Protein AF-A0A7S3RPQ3-F1 (afdb_monomer)

Sequence (159 aa):
ILGHELERVSKFADIEATAIRTQLDKLEADATRGQGGDQEALLKSLDMIGDQIVDLKGFALLNFTGFRKILKKYDKWSKSSVLPWFMAMVVKAPLMSIDFDAFIQSLNRCAMAIGIRKSSGPSTATTMNGNLTFLVDPQDAMRARIALAKNLIIAPGSQ

Organism: NCBI:txid141414

Foldseek 3Di:
DVVVVLVVLLVVLVVLLVVLVVLLVVLLVVLQVDDDDCLVVSVVSLVVSLVSLLVLVVSLVVVLVVLLVVQVVVCVVVVDDCNVVVNVVSCVGNSNVRDSVVSLQSSLSSLVSSPPPPPPDPPPDDDDDDDDDDDDDPSCVSVVSSVCSNNDNPPPDDD

pLDDT: mean 85.76, std 14.98, range [32.62, 97.56]

Solvent-accessible surface area (backbone atoms only — not comparable to full-atom values): 9389 Å² total; per-residue (Å²): 106,72,68,57,51,54,50,52,54,22,54,52,44,53,51,52,54,50,50,52,50,55,52,49,56,49,49,39,52,55,35,69,65,62,76,96,77,51,66,69,59,54,50,53,49,53,49,53,53,48,51,51,54,42,50,53,51,50,50,41,53,52,50,55,52,46,53,53,52,53,34,52,53,46,24,70,73,72,72,51,82,54,45,71,64,52,50,57,50,54,65,71,30,66,48,62,67,64,66,61,65,62,51,46,52,54,48,25,52,33,29,58,54,65,53,65,64,77,74,81,63,85,86,79,68,80,86,74,90,76,91,82,88,80,91,71,55,83,84,47,44,56,54,51,52,47,55,45,30,50,68,41,88,75,69,84,74,84,126

InterPro domains:
  IPR004331 SPX domain [PF03105] (55-90)
  IPR004331 SPX domain [PS51382] (1-88)
  IPR051572 Vacuolar Transporter Chaperone Complex Subunit [PTHR46140] (3-152)

Nearest PDB structures (foldseek):
  7e40-assembly1_B  TM=7.506E-01  e=1.606E-02  Oryza sativa Japonica Group
  4r61-assembly1_A  TM=5.376E-01  e=1.145E+00  Human immunodeficiency virus 1
  6cnn-assembly1_A  TM=5.637E-01  e=9.431E+00  Homo sapiens

Secondary structure (DSSP, 8-state):
-HHHHHHHHHHHHHHHHHHHHHHHHHHHHHHHH--SS-HHHHHHHHHHHHHHHHHHHHHHHHHHHHHHHHHHHHHHHH----HHHHHHHHHTSGGG---HHHHHHHHHHHHHHHT---------S------------TTTHHHHHHHHHHHS-------

Structure (mmCIF, N/CA/C/O backbone):
data_AF-A0A7S3RPQ3-F1
#
_entry.id   AF-A0A7S3RPQ3-F1
#
loop_
_atom_site.group_PDB
_atom_site.id
_atom_site.type_symbol
_atom_site.label_atom_id
_atom_site.label_alt_id
_atom_site.label_comp_id
_atom_site.label_asym_id
_atom_site.label_entity_id
_atom_site.label_seq_id
_atom_site.pdbx_PDB_ins_code
_atom_site.Cartn_x
_atom_site.Cartn_y
_atom_site.Cartn_z
_atom_site.occupancy
_atom_site.B_iso_or_equiv
_atom_site.auth_seq_id
_atom_site.auth_comp_id
_atom_site.auth_asym_id
_atom_site.auth_atom_id
_atom_site.pdbx_PDB_model_num
ATOM 1 N N . ILE A 1 1 ? -21.142 9.585 9.511 1.00 88.69 1 ILE A N 1
ATOM 2 C CA . ILE A 1 1 ? -19.764 10.133 9.621 1.00 88.69 1 ILE A CA 1
ATOM 3 C C . ILE A 1 1 ? -18.716 9.034 9.437 1.00 88.69 1 ILE A C 1
ATOM 5 O O . ILE A 1 1 ? -18.127 9.004 8.372 1.00 88.69 1 ILE A O 1
ATOM 9 N N . LEU A 1 2 ? -18.528 8.086 10.371 1.00 91.25 2 LEU A N 1
ATOM 10 C CA . LEU A 1 2 ? -17.465 7.064 10.239 1.00 91.25 2 LEU A CA 1
ATOM 11 C C . LEU A 1 2 ? -17.556 6.209 8.962 1.00 91.25 2 LEU A C 1
ATOM 13 O O . LEU A 1 2 ? -16.528 5.921 8.363 1.00 91.25 2 LEU A O 1
ATOM 17 N N . GLY A 1 3 ? -18.765 5.847 8.518 1.00 92.75 3 GLY A N 1
ATOM 18 C CA . GLY A 1 3 ? -18.945 5.130 7.246 1.00 92.75 3 GLY A CA 1
ATOM 19 C C . GLY A 1 3 ? -18.478 5.933 6.025 1.00 92.75 3 GLY A C 1
ATOM 20 O O . GLY A 1 3 ? -17.802 5.388 5.164 1.00 92.75 3 GLY A O 1
ATOM 21 N N . HIS A 1 4 ? -18.755 7.240 5.997 1.00 95.88 4 HIS A N 1
ATOM 22 C CA . HIS A 1 4 ? -18.309 8.132 4.924 1.00 95.88 4 HIS A CA 1
ATOM 23 C C . HIS A 1 4 ? -16.783 8.306 4.930 1.00 95.88 4 HIS A C 1
ATOM 25 O O . HIS A 1 4 ? -16.154 8.325 3.878 1.00 95.88 4 HIS A O 1
ATOM 31 N N . GLU A 1 5 ? -16.165 8.374 6.114 1.00 95.88 5 GLU A N 1
ATOM 32 C CA . GLU A 1 5 ? -14.703 8.402 6.226 1.00 95.88 5 GLU A CA 1
ATOM 33 C C . GLU A 1 5 ? -14.062 7.097 5.751 1.00 95.88 5 GLU A C 1
ATOM 35 O O . GLU A 1 5 ? -13.061 7.134 5.041 1.00 95.88 5 GLU A O 1
ATOM 40 N N . LEU A 1 6 ? -14.653 5.946 6.085 1.00 95.75 6 LEU A N 1
ATOM 41 C CA . LEU A 1 6 ? -14.185 4.653 5.587 1.00 95.75 6 LEU A CA 1
ATOM 42 C C . LEU A 1 6 ? -14.268 4.580 4.058 1.00 95.75 6 LEU A C 1
ATOM 44 O O . LEU A 1 6 ? -13.321 4.128 3.416 1.00 95.75 6 LEU A O 1
ATOM 48 N N . GLU A 1 7 ? -15.366 5.059 3.475 1.00 96.25 7 GLU A N 1
ATOM 49 C CA . GLU A 1 7 ? -15.532 5.135 2.024 1.00 96.25 7 GLU A CA 1
ATOM 50 C C . GLU A 1 7 ? -14.494 6.067 1.384 1.00 96.25 7 GLU A C 1
ATOM 52 O O . GLU A 1 7 ? -13.842 5.690 0.414 1.00 96.25 7 GLU A O 1
ATOM 57 N N . ARG A 1 8 ? -14.281 7.258 1.955 1.00 96.50 8 ARG A N 1
ATOM 58 C CA . ARG A 1 8 ? -13.294 8.234 1.474 1.00 96.50 8 ARG A CA 1
ATOM 59 C C . ARG A 1 8 ? -11.874 7.668 1.485 1.00 96.50 8 ARG A C 1
ATOM 61 O O . ARG A 1 8 ? -11.166 7.775 0.488 1.00 96.50 8 ARG A O 1
ATOM 68 N N . VAL A 1 9 ? -11.471 7.053 2.598 1.00 96.31 9 VAL A N 1
ATOM 69 C CA . VAL A 1 9 ? -10.146 6.432 2.756 1.00 96.31 9 VAL A CA 1
ATOM 70 C C . VAL A 1 9 ? -9.978 5.252 1.796 1.00 96.31 9 VAL A C 1
ATOM 72 O O . VAL A 1 9 ? -8.910 5.099 1.210 1.00 96.31 9 VAL A O 1
ATOM 75 N N . SER A 1 10 ? -11.028 4.451 1.598 1.00 95.31 10 SER A N 1
ATOM 76 C CA . SER A 1 10 ? -10.993 3.321 0.661 1.00 95.31 10 SER A CA 1
ATOM 77 C C . SER A 1 10 ? -10.832 3.797 -0.783 1.00 95.31 10 SER A C 1
ATOM 79 O O . SER A 1 10 ? -9.924 3.341 -1.463 1.00 95.31 10 SER A O 1
ATOM 81 N N . LYS A 1 11 ? -11.620 4.793 -1.217 1.00 96.25 11 LYS A N 1
ATOM 82 C CA . LYS A 1 11 ? -11.503 5.387 -2.560 1.00 96.25 11 LYS A CA 1
ATOM 83 C C . LYS A 1 11 ? -10.108 5.941 -2.827 1.00 96.25 11 LYS A C 1
ATOM 85 O O . LYS A 1 11 ? -9.566 5.728 -3.903 1.00 96.25 11 LYS A O 1
ATOM 90 N N . PHE A 1 12 ? -9.529 6.647 -1.855 1.00 96.44 12 PHE A N 1
ATOM 91 C CA . PHE A 1 12 ? -8.164 7.154 -1.980 1.00 96.44 12 PHE A CA 1
ATOM 92 C C . PHE A 1 12 ? -7.161 6.014 -2.192 1.00 96.44 12 PHE A C 1
ATOM 94 O O . PHE A 1 12 ? -6.349 6.072 -3.110 1.00 96.44 12 PHE A O 1
ATOM 101 N N . ALA A 1 13 ? -7.253 4.957 -1.385 1.00 95.62 13 ALA A N 1
ATOM 102 C CA . ALA A 1 13 ? -6.343 3.825 -1.487 1.00 95.62 13 ALA A CA 1
ATOM 103 C C . ALA A 1 13 ? -6.510 3.043 -2.800 1.00 95.62 13 ALA A C 1
ATOM 105 O O . ALA A 1 13 ? -5.514 2.604 -3.368 1.00 95.62 13 ALA A O 1
ATOM 106 N N . ASP A 1 14 ? -7.735 2.921 -3.317 1.00 95.44 14 ASP A N 1
ATOM 107 C CA . ASP A 1 14 ? -8.009 2.296 -4.615 1.00 95.44 14 ASP A CA 1
ATOM 108 C C . ASP A 1 14 ? -7.426 3.108 -5.782 1.00 95.44 14 ASP A C 1
ATOM 110 O O . ASP A 1 14 ? -6.860 2.536 -6.720 1.00 95.44 14 ASP A O 1
ATOM 114 N N . ILE A 1 15 ? -7.531 4.442 -5.723 1.00 96.19 15 ILE A N 1
ATOM 115 C CA . ILE A 1 15 ? -6.931 5.346 -6.715 1.00 96.19 15 ILE A CA 1
ATOM 116 C C . ILE A 1 15 ? -5.408 5.205 -6.696 1.00 96.19 15 ILE A C 1
ATOM 118 O O . ILE A 1 15 ? -4.811 4.992 -7.750 1.00 96.19 15 ILE A O 1
ATOM 122 N N . GLU A 1 16 ? -4.793 5.251 -5.514 1.00 95.94 16 GLU A N 1
ATOM 123 C CA . GLU A 1 16 ? -3.339 5.127 -5.371 1.00 95.94 16 GLU A CA 1
ATOM 124 C C . GLU A 1 16 ? -2.848 3.746 -5.830 1.00 95.94 16 GLU A C 1
ATOM 126 O O . GLU A 1 16 ? -1.899 3.636 -6.604 1.00 95.94 16 GLU A O 1
ATOM 131 N N . ALA A 1 17 ? -3.553 2.677 -5.451 1.00 95.50 17 ALA A N 1
ATOM 132 C CA . ALA A 1 17 ? -3.260 1.324 -5.915 1.00 95.50 17 ALA A CA 1
ATOM 133 C C . ALA A 1 17 ? -3.341 1.213 -7.447 1.00 95.50 17 ALA A C 1
ATOM 135 O O . ALA A 1 17 ? -2.504 0.563 -8.069 1.00 95.50 17 ALA A O 1
ATOM 136 N N . THR A 1 18 ? -4.333 1.848 -8.073 1.00 96.12 18 THR A N 1
ATOM 137 C CA . THR A 1 18 ? -4.488 1.860 -9.536 1.00 96.12 18 THR A CA 1
ATOM 138 C C . THR A 1 18 ? -3.386 2.671 -10.218 1.00 96.12 18 THR A C 1
ATOM 140 O O . THR A 1 18 ? -2.879 2.258 -11.265 1.00 96.12 18 THR A O 1
ATOM 143 N N . ALA A 1 19 ? -2.971 3.787 -9.616 1.00 96.44 19 ALA A N 1
ATOM 144 C CA . ALA A 1 19 ? -1.845 4.582 -10.092 1.00 96.44 19 ALA A CA 1
ATOM 145 C C . ALA A 1 19 ? -0.544 3.766 -10.067 1.00 96.44 19 ALA A C 1
ATOM 147 O O . ALA A 1 19 ? 0.135 3.695 -11.091 1.00 96.44 19 ALA A O 1
ATOM 148 N N . ILE A 1 20 ? -0.265 3.064 -8.962 1.00 96.12 20 ILE A N 1
ATOM 149 C CA . ILE A 1 20 ? 0.896 2.173 -8.823 1.00 96.12 20 ILE A CA 1
ATOM 150 C C . ILE A 1 20 ? 0.866 1.055 -9.877 1.00 96.12 20 ILE A C 1
ATOM 152 O O . ILE A 1 20 ? 1.880 0.820 -10.530 1.00 96.12 20 ILE A O 1
ATOM 156 N N . ARG A 1 21 ? -0.285 0.398 -10.111 1.00 95.25 21 ARG A N 1
ATOM 157 C CA . ARG A 1 21 ? -0.420 -0.614 -11.189 1.00 95.25 21 ARG A CA 1
ATOM 158 C C . ARG A 1 21 ? -0.055 -0.033 -12.546 1.00 95.25 21 ARG A C 1
ATOM 160 O O . ARG A 1 21 ? 0.789 -0.572 -13.245 1.00 95.25 21 ARG A O 1
ATOM 167 N N . THR A 1 22 ? -0.640 1.115 -12.871 1.00 95.94 22 THR A N 1
ATOM 168 C CA . THR A 1 22 ? -0.415 1.782 -14.156 1.00 95.94 22 THR A CA 1
ATOM 169 C C . THR A 1 22 ? 1.050 2.189 -14.336 1.00 95.94 22 THR A C 1
ATOM 171 O O . THR A 1 22 ? 1.579 2.125 -15.444 1.00 95.94 22 THR A O 1
ATOM 174 N N . GLN A 1 23 ? 1.715 2.633 -13.267 1.00 95.06 23 GLN A N 1
ATOM 175 C CA . GLN A 1 23 ? 3.139 2.970 -13.286 1.00 95.06 23 GLN A CA 1
ATOM 176 C C . GLN A 1 23 ? 4.017 1.728 -13.475 1.00 95.06 23 GLN A C 1
ATOM 178 O O . GLN A 1 23 ? 4.951 1.780 -14.272 1.00 95.06 23 GLN A O 1
ATOM 183 N N . LEU A 1 24 ? 3.698 0.616 -12.804 1.00 93.38 24 LEU A N 1
ATOM 184 C CA . LEU A 1 24 ? 4.400 -0.660 -12.970 1.00 93.38 24 LEU A CA 1
ATOM 185 C C . LEU A 1 24 ? 4.260 -1.204 -14.395 1.00 93.38 24 LEU A C 1
ATOM 187 O O . LEU A 1 24 ? 5.267 -1.554 -14.997 1.00 93.38 24 LEU A O 1
ATOM 191 N N . ASP A 1 25 ? 3.052 -1.197 -14.961 1.00 92.62 25 ASP A N 1
ATOM 192 C CA . ASP A 1 25 ? 2.808 -1.690 -16.324 1.00 92.62 25 ASP A CA 1
ATOM 193 C C . ASP A 1 25 ? 3.573 -0.860 -17.371 1.00 92.62 25 ASP A C 1
ATOM 195 O O . ASP A 1 25 ? 4.134 -1.394 -18.331 1.00 92.62 25 ASP A O 1
ATOM 199 N N . LYS A 1 26 ? 3.634 0.465 -17.176 1.00 92.31 26 LYS A N 1
ATOM 200 C CA . LYS A 1 26 ? 4.440 1.361 -18.020 1.00 92.31 26 LYS A CA 1
ATOM 201 C C . LYS A 1 26 ? 5.929 1.061 -17.885 1.00 92.31 26 LYS A C 1
ATOM 203 O O . LYS A 1 26 ? 6.606 0.930 -18.900 1.00 92.31 26 LYS A O 1
ATOM 208 N N . LEU A 1 27 ? 6.417 0.911 -16.653 1.00 90.69 27 LEU A N 1
ATOM 209 C CA . LEU A 1 27 ? 7.822 0.617 -16.386 1.00 90.69 27 LEU A CA 1
ATOM 210 C C . LEU A 1 27 ? 8.240 -0.740 -16.968 1.00 90.69 27 LEU A C 1
ATOM 212 O O . LEU A 1 27 ? 9.321 -0.846 -17.538 1.00 90.69 27 LEU A O 1
ATOM 216 N N . GLU A 1 28 ? 7.384 -1.759 -16.878 1.00 89.06 28 GLU A N 1
ATOM 217 C CA . GLU A 1 28 ? 7.616 -3.083 -17.467 1.00 89.06 28 GLU A CA 1
ATOM 218 C C . GLU A 1 28 ? 7.703 -3.003 -18.999 1.00 89.06 28 GLU A C 1
ATOM 220 O O . GLU A 1 28 ? 8.608 -3.578 -19.614 1.00 89.06 28 GLU A O 1
ATOM 225 N N . ALA A 1 29 ? 6.810 -2.230 -19.625 1.00 89.00 29 ALA A N 1
ATOM 226 C CA . ALA A 1 29 ? 6.836 -2.004 -21.064 1.00 89.00 29 ALA A CA 1
ATOM 227 C C . ALA A 1 29 ? 8.103 -1.250 -21.504 1.00 89.00 29 ALA A C 1
ATOM 229 O O . ALA A 1 29 ? 8.723 -1.623 -22.502 1.00 89.00 29 ALA A O 1
ATOM 230 N N . ASP A 1 30 ? 8.511 -0.222 -20.760 1.00 87.56 30 ASP A N 1
ATOM 231 C CA . ASP A 1 30 ? 9.697 0.580 -21.070 1.00 87.5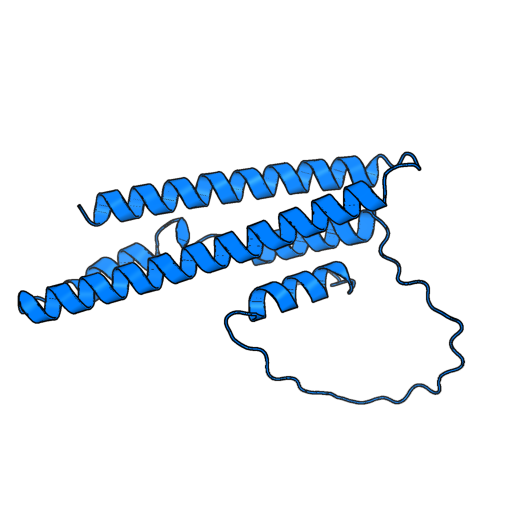6 30 ASP A CA 1
ATOM 232 C C . ASP A 1 30 ? 10.995 -0.212 -20.842 1.00 87.56 30 ASP A C 1
ATOM 234 O O . ASP A 1 30 ? 11.903 -0.159 -21.674 1.00 87.56 30 ASP A O 1
ATOM 238 N N . ALA A 1 31 ? 11.050 -1.038 -19.791 1.00 84.62 31 ALA A N 1
ATOM 239 C CA . ALA A 1 31 ? 12.161 -1.953 -19.536 1.00 84.62 31 ALA A CA 1
ATOM 240 C C . ALA A 1 31 ? 12.311 -3.010 -20.644 1.00 84.62 31 ALA A C 1
ATOM 242 O O . ALA A 1 31 ? 13.428 -3.339 -21.037 1.00 84.62 31 ALA A O 1
ATOM 243 N N . THR A 1 32 ? 11.198 -3.502 -21.199 1.00 82.69 32 THR A N 1
ATOM 244 C CA . THR A 1 32 ? 11.213 -4.510 -22.274 1.00 82.69 32 THR A CA 1
ATOM 245 C C . THR A 1 32 ? 11.594 -3.916 -23.637 1.00 82.69 32 THR A C 1
ATOM 247 O O . THR A 1 32 ? 12.191 -4.603 -24.464 1.00 82.69 32 THR A O 1
ATOM 250 N N . ARG A 1 33 ? 11.275 -2.638 -23.896 1.00 81.19 33 ARG A N 1
ATOM 251 C CA . ARG A 1 33 ? 11.574 -1.969 -25.180 1.00 81.19 33 ARG A CA 1
ATOM 252 C C . ARG A 1 33 ? 13.045 -1.594 -25.369 1.00 81.19 33 ARG A C 1
ATOM 254 O O . ARG A 1 33 ? 13.441 -1.365 -26.507 1.00 81.19 33 ARG A O 1
ATOM 261 N N . GLY A 1 34 ? 13.827 -1.527 -24.291 1.00 65.56 34 GLY A N 1
ATOM 262 C CA . GLY A 1 34 ? 15.293 -1.511 -24.300 1.00 65.56 34 GLY A CA 1
ATOM 263 C C . GLY A 1 34 ? 15.971 -0.708 -25.420 1.00 65.56 34 GLY A C 1
ATOM 264 O O . GLY A 1 34 ? 16.509 -1.294 -26.357 1.00 65.56 34 GLY A O 1
ATOM 265 N N . GLN A 1 35 ? 16.059 0.619 -25.283 1.00 49.75 35 GLN A N 1
ATOM 266 C CA . GLN A 1 35 ? 17.083 1.411 -25.981 1.00 49.75 35 GLN A CA 1
ATOM 267 C C . GLN A 1 35 ? 18.010 2.098 -24.971 1.00 49.75 35 GLN A C 1
ATOM 269 O O . GLN A 1 35 ? 17.778 3.230 -24.571 1.00 49.75 35 GLN A O 1
ATOM 274 N N . GLY A 1 36 ? 19.043 1.360 -24.547 1.00 51.16 36 GLY A N 1
ATOM 275 C CA . GLY A 1 36 ? 20.440 1.774 -24.308 1.00 51.16 36 GLY A CA 1
ATOM 276 C C . GLY A 1 36 ? 20.840 3.013 -23.485 1.00 51.16 36 GLY A C 1
ATOM 277 O O . GLY A 1 36 ? 22.033 3.144 -23.236 1.00 51.16 36 GLY A O 1
ATOM 278 N N . GLY A 1 37 ? 19.943 3.911 -23.072 1.00 55.09 37 GLY A N 1
ATOM 279 C CA . GLY A 1 37 ? 20.320 5.215 -22.501 1.00 55.09 37 GLY A CA 1
ATOM 280 C C . GLY A 1 37 ? 19.884 5.483 -21.060 1.00 55.09 37 GLY A C 1
ATOM 281 O O . GLY A 1 37 ? 20.571 6.218 -20.363 1.00 55.09 37 GLY A O 1
ATOM 282 N N . ASP A 1 38 ? 18.792 4.875 -20.587 1.00 77.94 38 ASP A N 1
ATOM 283 C CA . ASP A 1 38 ? 18.078 5.361 -19.389 1.00 77.94 38 ASP A CA 1
ATOM 284 C C . ASP A 1 38 ? 17.937 4.322 -18.262 1.00 77.94 38 ASP A C 1
ATOM 286 O O . ASP A 1 38 ? 17.008 4.366 -17.457 1.00 77.94 38 ASP A O 1
ATOM 290 N N . GLN A 1 39 ? 18.870 3.369 -18.157 1.00 81.31 39 GLN A N 1
ATOM 291 C CA . GLN A 1 39 ? 18.831 2.355 -17.092 1.00 81.31 39 GLN A CA 1
ATOM 292 C C . GLN A 1 39 ? 18.773 2.991 -15.691 1.00 81.31 39 GLN A C 1
ATOM 294 O O . GLN A 1 39 ? 18.021 2.532 -14.835 1.00 81.31 39 GLN A O 1
ATOM 299 N N . GLU A 1 40 ? 19.513 4.076 -15.463 1.00 84.25 40 GLU A N 1
ATOM 300 C CA . GLU A 1 40 ? 19.476 4.819 -14.200 1.00 84.25 40 GLU A CA 1
ATOM 301 C C . GLU A 1 40 ? 18.104 5.465 -13.941 1.00 84.25 40 GLU A C 1
ATOM 303 O O . GLU A 1 40 ? 17.592 5.408 -12.821 1.00 84.25 40 GLU A O 1
ATOM 308 N N . ALA A 1 41 ? 17.459 6.010 -14.975 1.00 87.00 41 ALA A N 1
ATOM 309 C CA . ALA A 1 41 ? 16.120 6.583 -14.867 1.00 87.00 41 ALA A CA 1
ATOM 310 C C . ALA A 1 41 ? 15.054 5.512 -14.569 1.00 87.00 41 ALA A C 1
ATOM 312 O O . ALA A 1 41 ? 14.154 5.739 -13.753 1.00 87.00 41 ALA A O 1
ATOM 313 N N . LEU A 1 42 ? 15.182 4.323 -15.170 1.00 87.19 42 LEU A N 1
ATOM 314 C CA . LEU A 1 42 ? 14.316 3.173 -14.891 1.00 87.19 42 LEU A CA 1
ATOM 315 C C . LEU A 1 42 ? 14.492 2.677 -13.452 1.00 87.19 42 LEU A C 1
ATOM 317 O O . LEU A 1 42 ? 13.502 2.405 -12.774 1.00 87.19 42 LEU A O 1
ATOM 321 N N . LEU A 1 43 ? 15.731 2.618 -12.953 1.00 87.50 43 LEU A N 1
ATOM 322 C CA . LEU A 1 43 ? 16.019 2.254 -11.563 1.00 87.50 43 LEU A CA 1
ATOM 323 C C . LEU A 1 43 ? 15.435 3.265 -10.581 1.00 87.50 43 LEU A C 1
ATOM 325 O O . LEU A 1 43 ? 14.766 2.879 -9.628 1.00 87.50 43 LEU A O 1
ATOM 329 N N . LYS A 1 44 ? 15.612 4.561 -10.841 1.00 90.50 44 LYS A N 1
ATOM 330 C CA . LYS A 1 44 ? 15.012 5.608 -10.013 1.00 90.50 44 LYS A CA 1
ATOM 331 C C . LYS A 1 44 ? 13.485 5.513 -9.997 1.00 90.50 44 LYS A C 1
ATOM 333 O O . LYS A 1 44 ? 12.875 5.677 -8.945 1.00 90.50 44 LYS A O 1
ATOM 338 N N . SER A 1 45 ? 12.871 5.216 -11.141 1.00 91.88 45 SER A N 1
ATOM 339 C CA . SER A 1 45 ? 11.421 5.020 -11.240 1.00 91.88 45 SER A CA 1
ATOM 340 C C . SER A 1 45 ? 10.959 3.790 -10.455 1.00 91.88 45 SER A C 1
ATOM 342 O O . SER A 1 45 ? 9.963 3.860 -9.740 1.00 91.88 45 SER A O 1
ATOM 344 N N . LEU A 1 46 ? 11.709 2.686 -10.522 1.00 91.06 46 LEU A N 1
ATOM 345 C CA . LEU A 1 46 ? 11.455 1.481 -9.729 1.00 91.06 46 LEU A CA 1
ATOM 346 C C . LEU A 1 46 ? 11.527 1.766 -8.219 1.00 91.06 46 LEU A C 1
ATOM 348 O O . LEU A 1 46 ? 10.692 1.281 -7.457 1.00 91.06 46 LEU A O 1
ATOM 352 N N . ASP A 1 47 ? 12.507 2.565 -7.795 1.00 91.88 47 ASP A N 1
ATOM 353 C CA . ASP A 1 47 ? 12.700 2.969 -6.400 1.00 91.88 47 ASP A CA 1
ATOM 354 C C . ASP A 1 47 ? 11.540 3.833 -5.907 1.00 91.88 47 ASP A C 1
ATOM 356 O O . ASP A 1 47 ? 10.966 3.539 -4.860 1.00 91.88 47 ASP A O 1
ATOM 360 N N . MET A 1 48 ? 11.133 4.823 -6.705 1.00 94.81 48 MET A N 1
ATOM 361 C CA . MET A 1 48 ? 9.981 5.673 -6.401 1.00 94.81 48 MET A CA 1
ATOM 362 C C . MET A 1 48 ? 8.690 4.863 -6.248 1.00 94.81 48 MET A C 1
ATOM 364 O O . MET A 1 48 ? 7.958 5.061 -5.281 1.00 94.81 48 MET A O 1
ATOM 368 N N . ILE A 1 49 ? 8.428 3.917 -7.155 1.00 94.69 49 ILE A N 1
ATOM 369 C CA . ILE A 1 49 ? 7.258 3.033 -7.051 1.00 94.69 49 ILE A CA 1
ATOM 370 C C . ILE A 1 49 ? 7.347 2.162 -5.791 1.00 94.69 49 ILE A C 1
ATOM 372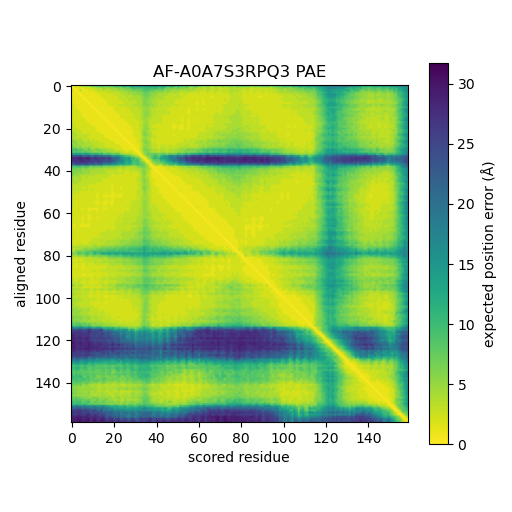 O O . ILE A 1 49 ? 6.346 1.952 -5.104 1.00 94.69 49 ILE A O 1
ATOM 376 N N . GLY A 1 50 ? 8.544 1.671 -5.459 1.00 93.75 50 GLY A N 1
ATOM 377 C CA . GLY A 1 50 ? 8.798 0.954 -4.213 1.00 93.75 50 GLY A CA 1
ATOM 378 C C . GLY A 1 50 ? 8.407 1.775 -2.983 1.00 93.75 50 GLY A C 1
ATOM 379 O O . GLY A 1 50 ? 7.662 1.288 -2.132 1.00 93.75 50 GLY A O 1
ATOM 380 N N . ASP A 1 51 ? 8.839 3.031 -2.913 1.00 95.19 51 ASP A N 1
ATOM 381 C CA . ASP A 1 51 ? 8.493 3.933 -1.812 1.00 95.19 51 ASP A CA 1
ATOM 382 C C . ASP A 1 51 ? 6.978 4.191 -1.737 1.00 95.19 51 ASP A C 1
ATOM 384 O O . ASP A 1 51 ? 6.395 4.096 -0.656 1.00 95.19 51 ASP A O 1
ATOM 388 N N . GLN A 1 52 ? 6.303 4.380 -2.876 1.00 96.12 52 GLN A N 1
ATOM 389 C CA . GLN A 1 52 ? 4.841 4.527 -2.918 1.00 96.12 52 GLN A CA 1
ATOM 390 C C . GLN A 1 52 ? 4.106 3.292 -2.366 1.00 96.12 52 GLN A C 1
ATOM 392 O O . GLN A 1 52 ? 3.110 3.428 -1.653 1.00 96.12 52 GLN A O 1
ATOM 397 N N . ILE A 1 53 ? 4.595 2.075 -2.637 1.00 95.69 53 ILE A N 1
ATOM 398 C CA . ILE A 1 53 ? 4.022 0.838 -2.077 1.00 95.69 53 ILE A CA 1
ATOM 399 C C . ILE A 1 53 ? 4.171 0.811 -0.547 1.00 95.69 53 ILE A C 1
ATOM 401 O O . ILE A 1 53 ? 3.239 0.407 0.161 1.00 95.69 53 ILE A O 1
ATOM 405 N N . VAL A 1 54 ? 5.325 1.241 -0.021 1.00 95.19 54 VAL A N 1
ATOM 406 C CA . VAL A 1 54 ? 5.559 1.351 1.431 1.00 95.19 54 VAL A CA 1
ATOM 407 C C . VAL A 1 54 ? 4.599 2.358 2.048 1.00 95.19 54 VAL A C 1
ATOM 409 O O . VAL A 1 54 ? 3.951 2.044 3.050 1.00 95.19 54 VAL A O 1
ATOM 412 N N . ASP A 1 55 ? 4.473 3.533 1.439 1.00 95.75 55 ASP A N 1
ATOM 413 C CA . ASP A 1 55 ? 3.613 4.604 1.928 1.00 95.75 55 ASP A CA 1
ATOM 414 C C . ASP A 1 55 ? 2.142 4.188 1.911 1.00 95.75 55 ASP A C 1
ATOM 416 O O . ASP A 1 55 ? 1.436 4.380 2.904 1.00 95.75 55 ASP A O 1
ATOM 420 N N . LEU A 1 56 ? 1.684 3.510 0.853 1.00 95.69 56 LEU A N 1
ATOM 421 C CA . LEU A 1 56 ? 0.329 2.965 0.775 1.00 95.69 56 LEU A CA 1
ATOM 422 C C . LEU A 1 56 ? 0.075 1.912 1.865 1.00 95.69 56 LEU A C 1
ATOM 424 O O . LEU A 1 56 ? -0.989 1.903 2.497 1.00 95.69 56 LEU A O 1
ATOM 428 N N . LYS A 1 57 ? 1.056 1.045 2.150 1.00 94.62 57 LYS A N 1
ATOM 429 C CA . LYS A 1 57 ? 0.952 0.077 3.252 1.00 94.62 57 LYS A CA 1
ATOM 430 C C . LYS A 1 57 ? 0.872 0.779 4.607 1.00 94.62 57 LYS A C 1
ATOM 432 O O . LYS A 1 57 ? 0.039 0.408 5.442 1.00 94.62 57 LYS A O 1
ATOM 437 N N . GLY A 1 58 ? 1.719 1.784 4.819 1.00 94.62 58 GLY A N 1
ATOM 438 C CA . GLY A 1 58 ? 1.726 2.614 6.020 1.00 94.62 58 GLY A CA 1
ATOM 439 C C . GLY A 1 58 ? 0.396 3.338 6.213 1.00 94.62 58 GLY A C 1
ATOM 440 O O . GLY A 1 58 ? -0.185 3.288 7.297 1.00 94.62 58 GLY A O 1
ATOM 441 N N . PHE A 1 59 ? -0.143 3.920 5.142 1.00 95.56 59 PHE A N 1
ATOM 442 C CA . PHE A 1 59 ? -1.446 4.574 5.114 1.00 95.56 59 PHE A CA 1
ATOM 443 C C . PHE A 1 59 ? -2.575 3.621 5.521 1.00 95.56 59 PHE A C 1
ATOM 445 O O . PHE A 1 59 ? -3.380 3.961 6.394 1.00 95.56 59 PHE A O 1
ATOM 452 N N . ALA A 1 60 ? -2.623 2.413 4.951 1.00 95.12 60 ALA A N 1
ATOM 453 C CA . ALA A 1 60 ? -3.634 1.418 5.301 1.00 95.12 60 ALA A CA 1
ATOM 454 C C . ALA A 1 60 ? -3.569 1.044 6.793 1.00 95.12 60 ALA A C 1
ATOM 456 O O . ALA A 1 60 ? -4.588 1.060 7.491 1.00 95.12 60 ALA A O 1
ATOM 457 N N . LEU A 1 61 ? -2.366 0.781 7.316 1.00 94.06 61 LEU A N 1
ATOM 458 C CA . LEU A 1 61 ? -2.166 0.425 8.723 1.00 94.06 61 LEU A CA 1
ATOM 459 C C . LEU A 1 61 ? -2.517 1.583 9.672 1.00 94.06 61 LEU A C 1
ATOM 461 O O . LEU A 1 61 ? -3.166 1.381 10.707 1.00 94.06 61 LEU A O 1
ATOM 465 N N . LEU A 1 62 ? -2.118 2.806 9.325 1.00 95.62 62 LEU A N 1
ATOM 466 C CA . LEU A 1 62 ? -2.400 3.996 10.118 1.00 95.62 62 LEU A CA 1
ATOM 467 C C . LEU A 1 62 ? -3.908 4.231 10.226 1.00 95.62 62 LEU A C 1
ATOM 469 O O . LEU A 1 62 ? -4.421 4.433 11.326 1.00 95.62 62 LEU A O 1
ATOM 473 N N . ASN A 1 63 ? -4.637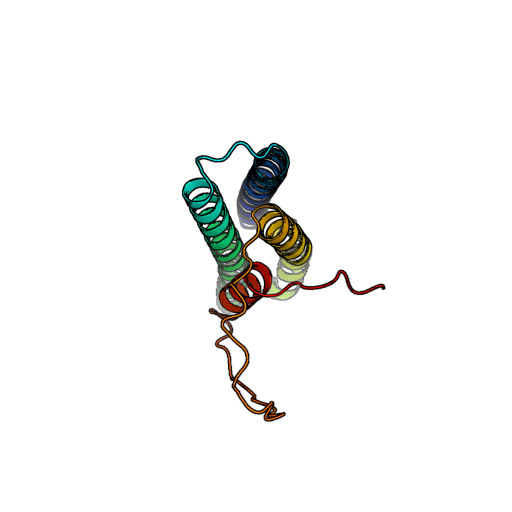 4.117 9.117 1.00 96.38 63 ASN A N 1
ATOM 474 C CA . ASN A 1 63 ? -6.090 4.261 9.118 1.00 96.38 63 ASN A CA 1
ATOM 475 C C . ASN A 1 63 ? -6.780 3.132 9.891 1.00 96.38 63 ASN A C 1
ATOM 477 O O . ASN A 1 63 ? -7.662 3.406 10.705 1.00 96.38 63 ASN A O 1
ATOM 481 N N . PHE A 1 64 ? -6.342 1.879 9.733 1.00 96.31 64 PHE A N 1
ATOM 482 C CA . PHE A 1 64 ? -6.869 0.752 10.512 1.00 96.31 64 PHE A CA 1
ATOM 483 C C . PHE A 1 64 ? -6.746 0.986 12.021 1.00 96.31 64 PHE A C 1
ATOM 485 O O . PHE A 1 64 ? -7.709 0.836 12.783 1.00 96.31 64 PHE A O 1
ATOM 492 N N . THR A 1 65 ? -5.554 1.390 12.466 1.00 96.31 65 THR A N 1
ATOM 493 C CA . THR A 1 65 ? -5.307 1.680 13.882 1.00 96.31 65 THR A CA 1
ATOM 494 C C . THR A 1 65 ? -6.059 2.931 14.343 1.00 96.31 65 THR A C 1
ATOM 496 O O . THR A 1 65 ? -6.560 2.952 15.471 1.00 96.31 65 THR A O 1
ATOM 499 N N . GLY A 1 66 ? -6.202 3.936 13.476 1.00 96.94 66 GLY A N 1
ATOM 500 C CA . GLY A 1 66 ? -7.003 5.139 13.690 1.00 96.94 66 GLY A CA 1
ATOM 501 C C . GLY A 1 66 ? -8.472 4.823 13.969 1.00 96.94 66 GLY A C 1
ATOM 502 O O . GLY A 1 66 ? -8.981 5.200 15.029 1.00 96.94 66 GLY A O 1
ATOM 503 N N . PHE A 1 67 ? -9.127 4.051 13.094 1.00 97.56 67 PHE A N 1
ATOM 504 C CA . PHE A 1 67 ? -10.509 3.603 13.294 1.00 97.56 67 PHE A CA 1
ATOM 505 C C . PHE A 1 67 ? -10.664 2.854 14.617 1.00 97.56 67 PHE A C 1
ATOM 507 O O . PHE A 1 67 ? -11.522 3.207 15.429 1.00 97.56 67 PHE A O 1
ATOM 514 N N . ARG A 1 68 ? -9.778 1.890 14.904 1.00 96.81 68 ARG A N 1
ATOM 515 C CA . ARG A 1 68 ? -9.810 1.139 16.168 1.00 96.81 68 ARG A CA 1
ATOM 516 C C . ARG A 1 68 ? -9.703 2.055 17.391 1.00 96.81 68 ARG A C 1
ATOM 518 O O . ARG A 1 68 ? -10.4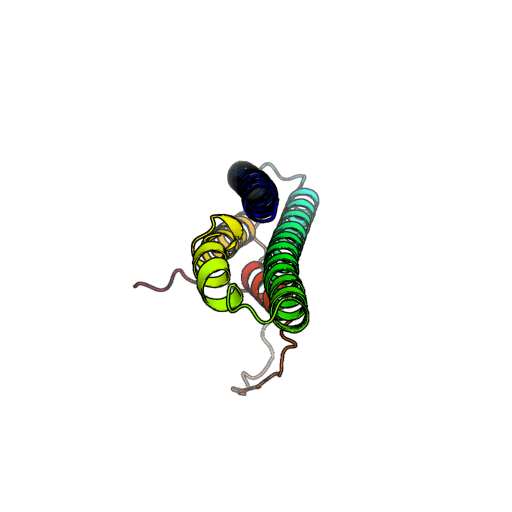30 1.860 18.364 1.00 96.81 68 ARG A O 1
ATOM 525 N N . LYS A 1 69 ? -8.802 3.045 17.370 1.00 97.31 69 LYS A N 1
ATOM 526 C CA . LYS A 1 69 ? -8.600 3.991 18.483 1.00 97.31 69 LYS A CA 1
ATOM 527 C C . LYS A 1 69 ? -9.816 4.895 18.694 1.00 97.31 69 LYS A C 1
ATOM 529 O O . LYS A 1 69 ? -10.227 5.075 19.841 1.00 97.31 69 LYS A O 1
ATOM 534 N N . ILE A 1 70 ? -10.395 5.431 17.619 1.00 96.62 70 ILE A N 1
ATOM 535 C CA . ILE A 1 70 ? -11.587 6.292 17.682 1.00 96.62 70 ILE A CA 1
ATOM 536 C C . ILE A 1 70 ? -12.775 5.504 18.234 1.00 96.62 70 ILE A C 1
ATOM 538 O O . ILE A 1 70 ? -13.414 5.959 19.180 1.00 96.62 70 ILE A O 1
ATOM 542 N N . LEU A 1 71 ? -13.014 4.296 17.719 1.00 96.06 71 LEU A N 1
ATOM 543 C CA . LEU A 1 71 ? -14.083 3.417 18.200 1.00 96.06 71 LEU A CA 1
ATOM 544 C C . LEU A 1 71 ? -13.886 3.045 19.669 1.00 96.06 71 LEU A C 1
ATOM 546 O O . LEU A 1 71 ? -14.815 3.157 20.458 1.00 96.06 71 LEU A O 1
ATOM 550 N N . LYS A 1 72 ? -12.657 2.697 20.076 1.00 96.38 72 LYS A N 1
ATOM 551 C CA . LYS A 1 72 ? -12.345 2.390 21.481 1.00 96.38 72 LYS A CA 1
ATOM 552 C C . LYS A 1 72 ? -12.611 3.587 22.397 1.00 96.38 72 LYS A C 1
ATOM 554 O O . LYS A 1 72 ? -13.094 3.413 23.515 1.00 96.38 72 LYS A O 1
ATOM 559 N N . LYS A 1 73 ? -12.276 4.803 21.951 1.00 96.56 73 LYS A N 1
ATOM 560 C CA . LYS A 1 73 ? -12.570 6.035 22.696 1.00 96.56 73 LYS A CA 1
ATOM 561 C C . LYS A 1 73 ? -14.080 6.274 22.785 1.00 96.56 73 LYS A C 1
ATOM 563 O O . LYS A 1 73 ? -14.556 6.601 23.869 1.00 96.56 73 LYS A O 1
ATOM 568 N N . TYR A 1 74 ? -14.803 6.089 21.682 1.00 96.25 74 TYR A N 1
ATOM 569 C CA . TYR A 1 74 ? -16.255 6.232 21.635 1.00 96.25 74 TYR A CA 1
ATOM 570 C C . TYR A 1 74 ? -16.944 5.248 22.584 1.00 96.25 74 TYR A C 1
ATOM 572 O O . TYR A 1 74 ? -17.642 5.706 23.481 1.00 96.25 74 TYR A O 1
ATOM 580 N N . ASP A 1 75 ? -16.670 3.944 22.475 1.00 96.38 75 ASP A N 1
ATOM 581 C CA . ASP A 1 75 ? -17.248 2.900 23.339 1.00 96.38 75 ASP A CA 1
ATOM 582 C C . ASP A 1 75 ? -17.001 3.191 24.827 1.00 96.38 75 ASP A C 1
ATOM 5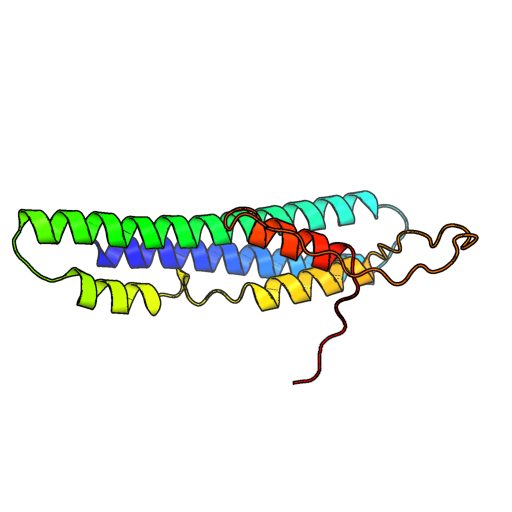84 O O . ASP A 1 75 ? -17.891 3.049 25.667 1.00 96.38 75 ASP A O 1
ATOM 588 N N . LYS A 1 76 ? -15.802 3.684 25.174 1.00 96.19 76 LYS A N 1
ATOM 589 C CA . LYS A 1 76 ? -15.466 4.055 26.557 1.00 96.19 76 LYS A CA 1
ATOM 590 C C . LYS A 1 76 ? -16.343 5.195 27.094 1.00 96.19 76 LYS A C 1
ATOM 592 O O . LYS A 1 76 ? -16.692 5.169 28.278 1.00 96.19 76 LYS A O 1
ATOM 597 N N . TRP A 1 77 ? -16.637 6.195 26.262 1.00 96.19 77 TRP A N 1
ATOM 598 C CA . TRP A 1 77 ? -17.412 7.380 26.639 1.00 96.19 77 TRP A CA 1
ATOM 599 C C . TRP A 1 77 ? -18.921 7.124 26.605 1.00 96.19 77 TRP A C 1
ATOM 601 O O . TRP A 1 77 ? -19.613 7.474 27.554 1.00 96.19 77 TRP A O 1
ATOM 611 N N . SER A 1 78 ? -19.414 6.464 25.556 1.00 94.88 78 SER A N 1
ATOM 612 C CA . SER A 1 78 ? -20.839 6.194 25.340 1.00 94.88 78 SER A CA 1
ATOM 613 C C . SER A 1 78 ? -21.357 4.960 26.081 1.00 94.88 78 SER A C 1
ATOM 615 O O . SER A 1 78 ? -22.564 4.743 26.106 1.00 94.88 78 SER A O 1
ATOM 617 N N . LYS A 1 79 ? -20.463 4.140 26.659 1.00 93.38 79 LYS A N 1
ATOM 618 C CA . LYS A 1 79 ? -20.780 2.818 27.240 1.00 93.38 79 LYS A CA 1
ATOM 619 C C . LYS A 1 79 ? -21.451 1.864 26.242 1.00 93.38 79 LYS A C 1
ATOM 621 O O . LYS A 1 79 ? -22.142 0.935 26.645 1.00 93.38 79 LYS A O 1
ATOM 626 N N . SER A 1 80 ? -21.230 2.093 24.949 1.00 91.44 80 SER A N 1
ATOM 627 C CA . SER A 1 80 ? -21.694 1.233 23.863 1.00 91.44 80 SER A CA 1
ATOM 628 C C . SER A 1 80 ? -20.627 0.202 23.469 1.00 91.44 80 SER A C 1
ATOM 630 O O . SER A 1 80 ? -19.507 0.220 23.982 1.00 91.44 80 SER A O 1
ATOM 632 N N . SER A 1 81 ? -20.980 -0.708 22.559 1.00 93.62 81 SER A N 1
ATOM 633 C CA . SER A 1 81 ? -20.084 -1.731 22.008 1.00 93.62 81 SER A CA 1
ATOM 634 C C . SER A 1 81 ? -20.161 -1.757 20.479 1.00 93.62 81 SER A C 1
ATOM 636 O O . SER A 1 81 ? -20.566 -2.747 19.870 1.00 93.62 81 SER A O 1
ATOM 638 N N . VAL A 1 82 ? -19.808 -0.640 19.833 1.00 94.38 82 VAL A N 1
ATOM 639 C CA . VAL A 1 82 ? -19.838 -0.539 18.361 1.00 94.38 82 VAL A CA 1
ATOM 640 C C . VAL A 1 82 ? -18.526 -0.969 17.709 1.00 94.38 82 VAL A C 1
ATOM 642 O O . VAL A 1 82 ? -18.508 -1.256 16.510 1.00 94.38 82 VAL A O 1
ATOM 645 N N . LEU A 1 83 ? -17.425 -1.046 18.470 1.00 95.12 83 LEU A N 1
ATOM 646 C CA . LEU A 1 83 ? -16.109 -1.411 17.945 1.00 95.12 83 LEU A CA 1
ATOM 647 C C . LEU A 1 83 ? -16.103 -2.749 17.191 1.00 95.12 83 LEU A C 1
ATOM 649 O O . LEU A 1 83 ? -15.593 -2.752 16.068 1.00 95.12 83 LEU A O 1
ATOM 653 N N . PRO A 1 84 ? -16.634 -3.870 17.725 1.00 95.50 84 PRO A N 1
ATOM 654 C CA . PRO A 1 84 ? -16.554 -5.157 17.033 1.00 95.50 84 PRO A CA 1
ATOM 655 C C . PRO A 1 84 ? -17.289 -5.133 15.691 1.00 95.50 84 PRO A C 1
ATOM 657 O O . PRO A 1 84 ? -16.756 -5.593 14.682 1.00 95.50 84 PRO A O 1
ATOM 660 N N . TRP A 1 85 ? -18.483 -4.533 15.672 1.00 95.12 85 TRP A N 1
ATOM 661 C CA . TRP A 1 85 ? -19.314 -4.431 14.476 1.00 95.12 85 TRP A CA 1
ATOM 662 C C . TRP A 1 85 ? -18.655 -3.567 13.397 1.00 95.12 85 TRP A C 1
ATOM 664 O O . TRP A 1 85 ? -18.509 -4.002 12.256 1.00 95.12 85 TRP A O 1
ATOM 674 N N . PHE A 1 86 ? -18.179 -2.372 13.757 1.00 96.00 86 PHE A N 1
ATOM 675 C CA . PHE A 1 86 ? -17.582 -1.473 12.772 1.00 96.00 86 PHE A CA 1
ATOM 676 C C . PHE A 1 86 ? -16.214 -1.975 12.290 1.00 96.00 86 PHE A C 1
ATOM 678 O O . PHE A 1 86 ? -15.906 -1.881 11.105 1.00 96.00 86 PHE A O 1
ATOM 685 N N . MET A 1 87 ? -15.392 -2.568 13.163 1.00 97.06 87 MET A N 1
ATOM 686 C CA . MET A 1 87 ? -14.105 -3.135 12.741 1.00 97.06 87 MET A CA 1
ATOM 687 C C . MET A 1 87 ? -14.276 -4.308 11.771 1.00 97.06 87 MET A C 1
ATOM 689 O O . MET A 1 87 ? -13.445 -4.463 10.879 1.00 97.06 87 MET A O 1
ATOM 693 N N . ALA A 1 88 ? -15.356 -5.088 11.881 1.00 96.19 88 ALA A N 1
ATOM 694 C CA . ALA A 1 88 ? -15.672 -6.116 10.891 1.00 96.19 88 ALA A CA 1
ATOM 695 C C . ALA A 1 88 ? -15.919 -5.519 9.493 1.00 96.19 88 ALA A C 1
ATOM 697 O O . ALA A 1 88 ? -15.567 -6.143 8.493 1.00 96.19 88 ALA A O 1
ATOM 698 N N . MET A 1 89 ? -16.471 -4.303 9.413 1.00 95.38 89 MET A N 1
ATOM 699 C CA . MET A 1 89 ? -16.605 -3.576 8.148 1.00 95.38 89 MET A CA 1
ATOM 700 C C . MET A 1 89 ? -15.258 -3.049 7.648 1.00 95.38 89 MET A C 1
ATOM 702 O O . MET A 1 89 ? -14.966 -3.183 6.466 1.00 95.38 89 MET A O 1
ATOM 706 N N . VAL A 1 90 ? -14.416 -2.503 8.534 1.00 95.44 90 VAL A N 1
ATOM 707 C CA . VAL A 1 90 ? -13.077 -1.998 8.166 1.00 95.44 90 VAL A CA 1
ATOM 708 C C . VAL A 1 90 ? -12.205 -3.109 7.578 1.00 95.44 90 VAL A C 1
ATOM 710 O O . VAL A 1 90 ? -11.534 -2.884 6.579 1.00 95.44 90 VAL A O 1
ATOM 713 N N . VAL A 1 91 ? -12.239 -4.316 8.153 1.00 94.75 91 VAL A N 1
ATOM 714 C CA . VAL A 1 91 ? -11.481 -5.477 7.643 1.00 94.75 91 VAL A CA 1
ATOM 715 C C . VAL A 1 91 ? -11.931 -5.888 6.238 1.00 94.75 91 VAL A C 1
ATOM 717 O O . VAL A 1 91 ? -11.116 -6.355 5.452 1.00 94.75 91 VAL A O 1
ATOM 720 N N . LYS A 1 92 ? -13.213 -5.700 5.911 1.00 93.75 92 LYS A N 1
ATOM 721 C CA . LYS A 1 92 ? -13.783 -6.009 4.591 1.00 93.75 92 LYS A CA 1
ATOM 722 C C . LYS A 1 92 ? -13.674 -4.851 3.595 1.00 93.75 92 LYS A C 1
ATOM 724 O O . LYS A 1 92 ? -14.088 -5.007 2.451 1.00 93.75 92 LYS A O 1
ATOM 729 N N . ALA A 1 93 ? -13.197 -3.685 4.026 1.00 93.12 93 ALA A N 1
ATOM 730 C CA . ALA A 1 93 ? -13.128 -2.508 3.175 1.00 93.12 93 ALA A CA 1
ATOM 731 C C . ALA A 1 93 ? -12.022 -2.655 2.112 1.00 93.12 93 ALA A C 1
ATOM 733 O O . ALA A 1 93 ? -10.993 -3.270 2.408 1.00 93.12 93 ALA A O 1
ATOM 734 N N . PRO A 1 94 ? -12.174 -2.027 0.927 1.00 90.38 94 PRO A N 1
ATOM 735 C CA . PRO A 1 94 ? -11.183 -2.086 -0.153 1.00 90.38 94 PRO A CA 1
ATOM 736 C C . PRO A 1 94 ? -9.756 -1.725 0.283 1.00 90.38 94 PRO A C 1
ATOM 738 O O . PRO A 1 94 ? -8.791 -2.367 -0.122 1.00 90.38 94 PRO A O 1
ATOM 741 N N . LEU A 1 95 ? -9.631 -0.781 1.224 1.00 91.81 95 LEU A N 1
ATOM 742 C CA . LEU A 1 95 ? -8.370 -0.401 1.867 1.00 91.81 95 LEU A CA 1
ATOM 743 C C . LEU A 1 95 ? -7.556 -1.598 2.399 1.00 91.81 95 LEU A C 1
ATOM 745 O O . LEU A 1 95 ? -6.327 -1.577 2.362 1.00 91.81 95 LEU A O 1
ATOM 749 N N . MET A 1 96 ? -8.227 -2.613 2.954 1.00 91.62 96 MET A N 1
ATOM 750 C CA . MET A 1 96 ? -7.589 -3.791 3.554 1.00 91.62 96 MET A CA 1
ATOM 751 C C . MET A 1 96 ? -7.382 -4.933 2.555 1.00 91.62 96 MET A C 1
ATOM 753 O O . MET A 1 96 ? -6.575 -5.819 2.824 1.00 91.62 96 MET A O 1
ATOM 757 N N . SER A 1 97 ? -8.075 -4.916 1.414 1.00 91.12 97 SER A N 1
ATOM 758 C CA . SER A 1 97 ? -7.982 -5.952 0.378 1.00 91.12 97 SER A CA 1
ATOM 759 C C . SER A 1 97 ? -6.923 -5.664 -0.689 1.00 91.12 97 SER A C 1
ATOM 761 O O . SER A 1 97 ? -6.891 -6.335 -1.717 1.00 91.12 97 SER A O 1
ATOM 763 N N . ILE A 1 98 ? -6.071 -4.656 -0.486 1.00 92.94 98 ILE A N 1
ATOM 764 C CA . ILE A 1 98 ? -4.985 -4.337 -1.416 1.00 92.94 98 ILE A CA 1
ATOM 765 C C . ILE A 1 98 ? -3.958 -5.472 -1.399 1.00 92.94 98 ILE A C 1
ATOM 767 O O . ILE A 1 98 ? -3.334 -5.751 -0.372 1.00 92.94 98 ILE A O 1
ATOM 771 N N . ASP A 1 99 ? -3.768 -6.101 -2.558 1.00 92.88 99 ASP A N 1
ATOM 772 C CA . ASP A 1 99 ? -2.778 -7.155 -2.754 1.00 92.88 99 ASP A CA 1
ATOM 773 C C . ASP A 1 99 ? -1.377 -6.560 -2.957 1.00 92.88 99 ASP A C 1
ATOM 775 O O . ASP A 1 99 ? -0.943 -6.248 -4.068 1.00 92.88 99 ASP A O 1
ATOM 779 N N . PHE A 1 100 ? -0.668 -6.382 -1.843 1.00 93.25 100 PHE A N 1
ATOM 780 C CA . PHE A 1 100 ? 0.720 -5.927 -1.854 1.00 93.25 100 PHE A CA 1
ATOM 781 C C . PHE A 1 100 ? 1.686 -6.984 -2.404 1.00 93.25 100 PHE A C 1
ATOM 783 O O . PHE A 1 100 ? 2.761 -6.623 -2.877 1.00 93.25 100 PHE A O 1
ATOM 790 N N . ASP A 1 101 ? 1.333 -8.270 -2.359 1.00 91.31 101 ASP A N 1
ATOM 791 C CA . ASP A 1 101 ? 2.199 -9.333 -2.866 1.00 91.31 101 ASP A CA 1
ATOM 792 C C . ASP A 1 101 ? 2.223 -9.313 -4.398 1.00 91.31 101 ASP A C 1
ATOM 794 O O . ASP A 1 101 ? 3.296 -9.438 -4.991 1.00 91.31 101 ASP A O 1
ATOM 798 N N . ALA A 1 102 ? 1.084 -9.034 -5.040 1.00 92.25 102 ALA A N 1
ATOM 799 C CA . ALA A 1 102 ? 1.025 -8.773 -6.476 1.00 92.25 102 ALA A CA 1
ATOM 800 C C . ALA A 1 102 ? 1.912 -7.583 -6.888 1.00 92.25 102 ALA A C 1
ATOM 802 O O . ALA A 1 102 ? 2.631 -7.672 -7.883 1.00 92.25 102 ALA A O 1
ATOM 803 N N . PHE A 1 103 ? 1.932 -6.495 -6.105 1.00 92.81 103 PHE A N 1
ATOM 804 C CA . PHE A 1 103 ? 2.833 -5.363 -6.367 1.00 92.81 103 PHE A CA 1
ATOM 805 C C . PHE A 1 103 ? 4.303 -5.751 -6.275 1.00 92.81 103 PHE A C 1
ATOM 807 O O . PHE A 1 103 ? 5.085 -5.398 -7.155 1.00 92.81 103 PHE A O 1
ATOM 814 N N . ILE A 1 104 ? 4.675 -6.509 -5.243 1.00 91.75 104 ILE A N 1
ATOM 815 C CA . ILE A 1 104 ? 6.048 -6.986 -5.058 1.00 91.75 104 ILE A CA 1
ATOM 816 C C . ILE A 1 104 ? 6.473 -7.880 -6.234 1.00 91.75 104 ILE A C 1
ATOM 818 O O . ILE A 1 104 ? 7.592 -7.745 -6.729 1.00 91.75 104 ILE A O 1
ATOM 822 N N . GLN A 1 105 ? 5.586 -8.754 -6.717 1.00 91.06 105 GLN A N 1
ATOM 823 C CA . GLN A 1 105 ? 5.858 -9.606 -7.878 1.00 91.06 105 GLN A CA 1
ATOM 824 C C . GLN A 1 105 ? 6.040 -8.793 -9.165 1.00 91.06 105 GLN A C 1
ATOM 826 O O . GLN A 1 105 ? 6.999 -9.025 -9.898 1.00 91.06 105 GLN A O 1
ATOM 831 N N . SER A 1 106 ? 5.164 -7.823 -9.438 1.00 90.88 106 SER A N 1
ATOM 832 C CA . SER A 1 106 ? 5.308 -6.932 -10.599 1.00 90.88 106 SER A CA 1
ATOM 833 C C . SER A 1 106 ? 6.596 -6.108 -10.534 1.00 90.88 106 SER A C 1
ATOM 835 O O . SER A 1 106 ? 7.298 -5.969 -11.535 1.00 90.88 106 SER A O 1
ATOM 837 N N . LEU A 1 107 ? 6.961 -5.624 -9.345 1.00 90.50 107 LEU A N 1
ATOM 838 C CA . LEU A 1 107 ? 8.204 -4.891 -9.118 1.00 90.50 107 LEU A CA 1
ATOM 839 C C . LEU A 1 107 ? 9.433 -5.781 -9.363 1.00 90.50 107 LEU A C 1
ATOM 841 O O . LEU A 1 107 ? 10.385 -5.345 -10.008 1.00 90.50 107 LEU A O 1
ATOM 845 N N . ASN A 1 108 ? 9.398 -7.045 -8.926 1.00 90.00 108 ASN A N 1
ATOM 846 C CA . ASN A 1 108 ? 10.447 -8.021 -9.225 1.00 90.00 108 ASN A CA 1
ATOM 847 C C . ASN A 1 108 ? 10.598 -8.261 -10.737 1.00 90.00 108 ASN A C 1
ATOM 849 O O . ASN A 1 108 ? 11.719 -8.228 -11.241 1.00 90.00 108 ASN A O 1
ATOM 853 N N . ARG A 1 109 ? 9.490 -8.424 -11.476 1.00 88.38 109 ARG A N 1
ATOM 854 C CA . ARG A 1 109 ? 9.530 -8.570 -12.944 1.00 88.38 109 ARG A CA 1
ATOM 855 C C . ARG A 1 109 ? 10.185 -7.364 -13.617 1.00 88.38 109 ARG A C 1
ATOM 857 O O . ARG A 1 109 ? 11.074 -7.545 -14.447 1.00 88.38 109 ARG A O 1
ATOM 864 N N . CYS A 1 110 ? 9.830 -6.149 -13.193 1.00 87.50 110 CYS A N 1
ATOM 865 C CA . CYS A 1 110 ? 10.467 -4.921 -13.676 1.00 87.50 110 CYS A CA 1
ATOM 866 C C . CYS A 1 110 ? 11.974 -4.905 -13.368 1.00 87.50 110 CYS A C 1
ATOM 868 O O . CYS A 1 110 ? 12.783 -4.629 -14.250 1.00 87.50 110 CYS A O 1
ATOM 870 N N . ALA A 1 111 ? 12.373 -5.257 -12.141 1.00 87.00 111 ALA A N 1
ATOM 871 C CA . ALA A 1 111 ? 13.779 -5.328 -11.736 1.00 87.00 111 ALA A CA 1
ATOM 872 C C . ALA A 1 111 ? 14.589 -6.330 -12.583 1.00 87.00 111 ALA A C 1
ATOM 874 O O . ALA A 1 111 ? 15.733 -6.056 -12.959 1.00 87.00 111 ALA A O 1
ATOM 875 N N . MET A 1 112 ? 13.986 -7.478 -12.913 1.00 84.75 112 MET A N 1
ATOM 876 C CA . MET A 1 112 ? 14.588 -8.479 -13.793 1.00 84.75 112 MET A CA 1
ATOM 877 C C . MET A 1 112 ? 14.731 -7.969 -15.229 1.00 84.75 112 MET A C 1
ATOM 879 O O . MET A 1 112 ? 15.791 -8.159 -15.823 1.00 84.75 112 MET A O 1
ATOM 883 N N . ALA A 1 113 ? 13.706 -7.299 -15.764 1.00 83.69 113 ALA A N 1
ATOM 884 C CA . ALA A 1 113 ? 13.728 -6.725 -17.110 1.00 83.69 113 ALA A CA 1
ATOM 885 C C . ALA A 1 113 ? 14.787 -5.618 -17.256 1.00 83.69 113 ALA A C 1
ATOM 887 O O . ALA A 1 113 ? 15.499 -5.577 -18.255 1.00 83.69 113 ALA A O 1
ATOM 888 N N . ILE A 1 114 ? 14.959 -4.776 -16.230 1.00 82.50 114 ILE A N 1
ATOM 889 C CA . ILE A 1 114 ? 15.997 -3.729 -16.180 1.00 82.50 114 ILE A CA 1
ATOM 890 C C . ILE A 1 114 ? 17.409 -4.337 -16.080 1.00 82.50 114 ILE A C 1
ATOM 892 O O . ILE A 1 114 ? 18.405 -3.676 -16.371 1.00 82.50 114 ILE A O 1
ATOM 896 N N . GLY A 1 115 ? 17.520 -5.608 -15.688 1.00 73.06 115 GLY A N 1
ATOM 897 C CA . GLY A 1 115 ? 18.801 -6.287 -15.594 1.00 73.06 115 GLY A CA 1
ATOM 898 C C . GLY A 1 115 ? 19.634 -5.778 -14.424 1.00 73.06 115 GLY A C 1
ATOM 899 O O . GLY A 1 115 ? 20.833 -5.552 -14.591 1.00 73.06 115 GLY A O 1
ATOM 900 N N . ILE A 1 116 ? 19.041 -5.659 -13.224 1.00 63.34 116 ILE A N 1
ATOM 901 C CA . ILE A 1 116 ? 19.796 -5.541 -11.961 1.00 63.34 116 ILE A CA 1
ATOM 902 C C . ILE A 1 116 ? 20.534 -6.868 -11.706 1.00 63.34 116 ILE A C 1
ATOM 904 O O . ILE A 1 116 ? 20.293 -7.597 -10.749 1.00 63.34 116 ILE A O 1
ATOM 908 N N . ARG A 1 117 ? 21.458 -7.235 -12.595 1.00 53.91 117 ARG A N 1
ATOM 909 C CA . ARG A 1 117 ? 22.520 -8.172 -12.282 1.00 53.91 117 ARG A CA 1
ATOM 910 C C . ARG A 1 117 ? 23.521 -7.353 -11.496 1.00 53.91 117 ARG A C 1
ATOM 912 O O . ARG A 1 117 ? 24.302 -6.601 -12.073 1.00 53.91 117 ARG A O 1
ATOM 919 N N . LYS A 1 118 ? 23.536 -7.520 -10.174 1.00 50.22 118 LYS A N 1
ATOM 920 C CA . LYS A 1 118 ? 24.785 -7.294 -9.450 1.00 50.22 118 LYS A CA 1
ATOM 921 C C . LYS A 1 118 ? 25.803 -8.189 -10.153 1.00 50.22 118 LYS A C 1
ATOM 923 O O . LYS A 1 118 ? 25.640 -9.409 -10.146 1.00 50.22 118 LYS A O 1
ATOM 928 N N . SER A 1 119 ? 26.755 -7.585 -10.864 1.00 43.66 119 SER A N 1
ATOM 929 C CA . SER A 1 119 ? 27.827 -8.309 -11.535 1.00 43.66 119 SER A CA 1
ATOM 930 C C . SER A 1 119 ? 28.402 -9.285 -10.521 1.00 43.66 119 SER A C 1
ATOM 932 O O . SER A 1 119 ? 28.848 -8.863 -9.451 1.00 43.66 119 SER A O 1
ATOM 934 N N . SER A 1 120 ? 28.338 -10.576 -10.825 1.00 45.97 120 SER A N 1
ATOM 935 C CA . SER A 1 120 ? 29.099 -11.590 -10.115 1.00 45.97 120 SER A CA 1
ATOM 936 C C . SER A 1 120 ? 30.568 -11.190 -10.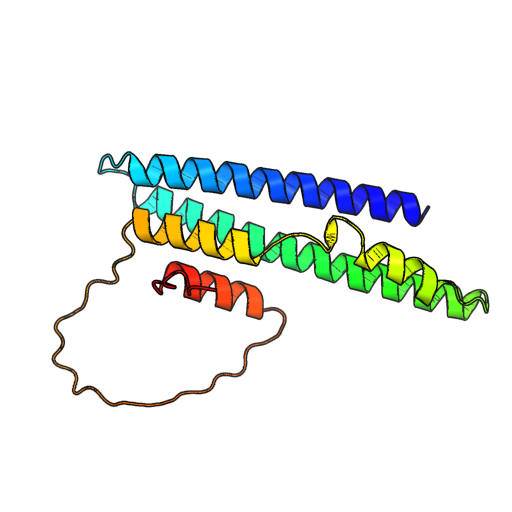228 1.00 45.97 120 SER A C 1
ATOM 938 O O . SER A 1 120 ? 31.209 -11.448 -11.246 1.00 45.97 120 SER A O 1
ATOM 940 N N . GLY A 1 121 ? 31.073 -10.469 -9.225 1.00 49.22 121 GLY A N 1
ATOM 941 C CA . GLY A 1 121 ? 32.501 -10.240 -9.067 1.00 49.22 121 GLY A CA 1
ATOM 942 C C . GLY A 1 121 ? 33.212 -11.595 -9.019 1.00 49.22 121 GLY A C 1
ATOM 943 O O . GLY A 1 121 ? 32.578 -12.592 -8.657 1.00 49.22 121 GLY A O 1
ATOM 944 N N . PRO A 1 122 ? 34.494 -11.661 -9.415 1.00 45.91 122 PRO A N 1
ATOM 945 C CA . PRO A 1 122 ? 35.208 -12.923 -9.565 1.00 45.91 122 PRO A CA 1
ATOM 946 C C . PRO A 1 122 ? 35.099 -13.735 -8.271 1.00 45.91 122 PRO A C 1
ATOM 948 O O . PRO A 1 122 ? 35.540 -13.300 -7.208 1.00 45.91 122 PRO A O 1
ATOM 951 N N . SER A 1 123 ? 34.447 -14.897 -8.354 1.00 52.50 123 SER A N 1
ATOM 952 C CA . SER A 1 123 ? 34.232 -15.803 -7.228 1.00 52.50 123 SER A CA 1
ATOM 953 C C . SER A 1 123 ? 35.547 -16.482 -6.848 1.00 52.50 123 SER A C 1
ATOM 955 O O . SER A 1 123 ? 35.813 -17.611 -7.240 1.00 52.50 123 SER A O 1
ATOM 957 N N . THR A 1 124 ? 36.382 -15.785 -6.079 1.00 53.62 124 THR A N 1
ATOM 958 C CA . THR A 1 124 ? 37.520 -16.372 -5.349 1.00 53.62 124 THR A CA 1
ATOM 959 C C . THR A 1 124 ? 37.192 -16.638 -3.877 1.00 53.62 124 THR A C 1
ATOM 961 O O . THR A 1 124 ? 38.061 -17.039 -3.109 1.00 53.62 124 THR A O 1
ATOM 964 N N . ALA A 1 125 ? 35.936 -16.450 -3.461 1.00 58.56 125 ALA A N 1
ATOM 965 C CA . ALA A 1 125 ? 35.502 -16.693 -2.092 1.00 58.56 125 ALA A CA 1
ATOM 966 C C . ALA A 1 125 ? 35.056 -18.152 -1.901 1.00 58.56 125 ALA A C 1
ATOM 968 O O . ALA A 1 125 ? 34.077 -18.602 -2.499 1.00 58.56 125 ALA A O 1
ATOM 969 N N . THR A 1 126 ? 35.758 -18.874 -1.027 1.00 64.69 126 THR A N 1
ATOM 970 C CA . THR A 1 126 ? 35.319 -20.147 -0.443 1.00 64.69 126 THR A CA 1
ATOM 971 C C . THR A 1 126 ? 33.857 -20.040 -0.009 1.00 64.69 126 THR A C 1
ATOM 973 O O . THR A 1 126 ? 33.511 -19.182 0.803 1.00 64.69 126 THR A O 1
ATOM 976 N N . THR A 1 127 ? 32.987 -20.895 -0.554 1.00 62.66 127 THR A N 1
ATOM 977 C CA . THR A 1 127 ? 31.559 -20.911 -0.211 1.00 62.66 127 THR A CA 1
ATOM 978 C C . THR A 1 127 ? 31.392 -21.402 1.224 1.00 62.66 127 THR A C 1
ATOM 980 O O . THR A 1 127 ? 31.407 -22.601 1.492 1.00 62.66 127 THR A O 1
ATOM 983 N N . MET A 1 128 ? 31.270 -20.468 2.16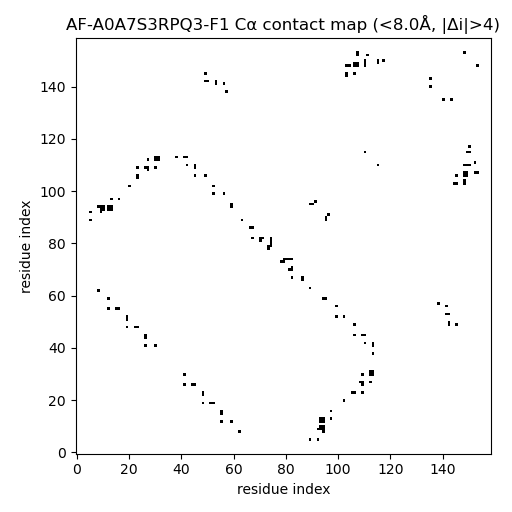6 1.00 65.81 128 MET A N 1
ATOM 984 C CA . MET A 1 128 ? 30.850 -20.781 3.525 1.00 65.81 128 MET A CA 1
ATOM 985 C C . MET A 1 128 ? 29.326 -20.795 3.575 1.00 65.81 128 MET A C 1
ATOM 987 O O . MET A 1 128 ? 28.679 -19.759 3.448 1.00 65.81 128 MET A O 1
ATOM 991 N N . ASN A 1 129 ? 28.754 -21.983 3.758 1.00 71.62 129 ASN A N 1
ATOM 992 C CA . ASN A 1 129 ? 27.327 -22.131 4.015 1.00 71.62 129 ASN A CA 1
ATOM 993 C C . ASN A 1 129 ? 27.037 -21.687 5.456 1.00 71.62 129 ASN A C 1
ATOM 995 O O . ASN A 1 129 ? 27.351 -22.407 6.401 1.00 71.62 129 ASN A O 1
ATOM 999 N N . GLY A 1 130 ? 26.459 -20.496 5.622 1.00 78.12 130 GLY A N 1
ATOM 1000 C CA . GLY A 1 130 ? 26.042 -19.947 6.913 1.00 78.12 130 GLY A CA 1
ATOM 1001 C C . GLY A 1 130 ? 24.563 -19.564 6.905 1.00 78.12 130 GLY A C 1
ATOM 1002 O O . GLY A 1 130 ? 24.081 -18.982 5.936 1.00 78.12 130 GLY A O 1
ATOM 1003 N N . ASN A 1 131 ? 23.844 -19.877 7.985 1.00 85.69 131 ASN A N 1
ATOM 1004 C CA . ASN A 1 131 ? 22.485 -19.389 8.214 1.00 85.69 131 ASN A CA 1
ATOM 1005 C C . ASN A 1 131 ? 22.538 -18.175 9.151 1.00 85.69 131 ASN A C 1
ATOM 1007 O O . ASN A 1 131 ? 23.104 -18.264 10.240 1.00 85.69 131 ASN A O 1
ATOM 1011 N N . LEU A 1 132 ? 21.949 -17.055 8.733 1.00 85.88 132 LEU A N 1
ATOM 1012 C CA . LEU A 1 132 ? 21.866 -15.826 9.519 1.00 85.88 132 LEU A CA 1
ATOM 1013 C C . LEU A 1 132 ? 20.398 -15.462 9.722 1.00 85.88 132 LEU A C 1
ATOM 1015 O O . LEU A 1 132 ? 19.620 -15.415 8.773 1.00 85.88 132 LEU A O 1
ATOM 1019 N N . THR A 1 133 ? 20.022 -15.194 10.970 1.00 88.94 133 THR A N 1
ATOM 1020 C CA . THR A 1 133 ? 18.677 -14.740 11.335 1.00 88.94 133 THR A CA 1
ATOM 1021 C C . THR A 1 133 ? 18.741 -13.275 11.742 1.00 88.94 133 THR A C 1
ATOM 1023 O O . THR A 1 133 ? 19.544 -12.908 12.598 1.00 88.94 133 THR A O 1
ATOM 1026 N N . PHE A 1 134 ? 17.884 -12.448 11.144 1.00 88.19 134 PHE A N 1
ATOM 1027 C CA . PHE A 1 134 ? 17.771 -11.023 11.447 1.00 88.19 134 PHE A CA 1
ATOM 1028 C C . PHE A 1 134 ? 16.384 -10.722 12.015 1.00 88.19 134 PHE A C 1
ATOM 1030 O O . PHE A 1 134 ? 15.386 -11.281 11.558 1.00 88.19 134 PHE A O 1
ATOM 1037 N N . LEU A 1 135 ? 16.323 -9.822 12.994 1.00 90.06 135 LEU A N 1
ATOM 1038 C CA . LEU A 1 135 ? 15.067 -9.245 13.465 1.00 90.06 135 LEU A CA 1
ATOM 1039 C C . LEU A 1 135 ? 14.787 -7.987 12.646 1.00 90.06 135 LEU A C 1
ATOM 1041 O O . LEU A 1 135 ? 15.669 -7.146 12.490 1.00 90.06 135 LEU A O 1
ATOM 1045 N N . VAL A 1 136 ? 13.574 -7.879 12.110 1.00 89.75 136 VAL A N 1
ATOM 1046 C CA . VAL A 1 136 ? 13.144 -6.736 11.298 1.00 89.75 136 VAL A CA 1
ATOM 1047 C C . VAL A 1 136 ? 11.980 -6.062 12.000 1.00 89.75 136 VAL A C 1
ATOM 1049 O O . VAL A 1 136 ? 11.016 -6.730 12.386 1.00 89.75 136 VAL A O 1
ATOM 1052 N N . ASP A 1 137 ? 12.060 -4.743 12.150 1.00 88.69 137 ASP A N 1
ATOM 1053 C CA . ASP A 1 137 ? 10.975 -3.970 12.732 1.00 88.69 137 ASP A CA 1
ATOM 1054 C C . ASP A 1 137 ? 9.712 -4.053 11.858 1.00 88.69 137 ASP A C 1
ATOM 1056 O O . ASP A 1 137 ? 9.795 -3.974 10.628 1.00 88.69 137 ASP A O 1
ATOM 1060 N N . PRO A 1 138 ? 8.506 -4.162 12.449 1.00 83.94 138 PRO A N 1
ATOM 1061 C CA . PRO A 1 138 ? 7.265 -4.264 11.679 1.00 83.94 138 PRO A CA 1
ATOM 1062 C C . PRO A 1 138 ? 7.023 -3.094 10.713 1.00 83.94 138 PRO A C 1
ATOM 1064 O O . PRO A 1 138 ? 6.327 -3.265 9.714 1.00 83.94 138 PRO A O 1
ATOM 1067 N N . GLN A 1 139 ? 7.578 -1.914 11.009 1.00 82.38 139 GLN A N 1
ATOM 1068 C CA . GLN A 1 139 ? 7.494 -0.737 10.138 1.00 82.38 139 GLN A CA 1
ATOM 1069 C C . GLN A 1 139 ? 8.392 -0.874 8.901 1.00 82.38 139 GLN A C 1
ATOM 1071 O O . GLN A 1 139 ? 7.986 -0.496 7.804 1.00 82.38 139 GLN A O 1
ATOM 1076 N N . ASP A 1 140 ? 9.561 -1.493 9.058 1.00 87.50 140 ASP A N 1
ATOM 1077 C CA . ASP A 1 140 ? 10.532 -1.699 7.982 1.00 87.50 140 ASP A CA 1
ATOM 1078 C C . ASP A 1 140 ? 10.311 -3.003 7.216 1.00 87.50 140 ASP A C 1
ATOM 1080 O O . ASP A 1 140 ? 10.903 -3.209 6.158 1.00 87.50 140 ASP A O 1
ATOM 1084 N N . ALA A 1 141 ? 9.413 -3.870 7.689 1.00 89.62 141 ALA A N 1
ATOM 1085 C CA . ALA A 1 141 ? 9.122 -5.150 7.055 1.00 89.62 141 ALA A CA 1
ATOM 1086 C C . ALA A 1 141 ? 8.766 -5.003 5.563 1.00 89.62 141 ALA A C 1
ATOM 1088 O O . ALA A 1 141 ? 9.264 -5.767 4.738 1.00 89.62 141 ALA A O 1
ATOM 1089 N N . MET A 1 142 ? 7.957 -4.004 5.184 1.00 91.31 142 MET A N 1
ATOM 1090 C CA . MET A 1 142 ? 7.614 -3.777 3.770 1.00 91.31 142 MET A CA 1
ATOM 1091 C C . MET A 1 142 ? 8.815 -3.272 2.960 1.00 91.31 142 MET A C 1
ATOM 1093 O O . MET A 1 142 ? 9.064 -3.767 1.862 1.00 91.31 142 MET A O 1
ATOM 1097 N N . ARG A 1 143 ? 9.605 -2.348 3.521 1.00 91.75 143 ARG A N 1
ATOM 1098 C CA . ARG A 1 143 ? 10.841 -1.855 2.893 1.00 91.75 143 ARG A CA 1
ATOM 1099 C C . ARG A 1 143 ? 11.824 -2.991 2.642 1.00 91.75 143 ARG A C 1
ATOM 1101 O O . ARG A 1 143 ? 12.361 -3.104 1.545 1.00 91.75 143 ARG A O 1
ATOM 1108 N N . ALA A 1 144 ? 11.997 -3.874 3.623 1.00 89.56 144 ALA A N 1
ATOM 1109 C CA . ALA A 1 144 ? 12.834 -5.058 3.500 1.00 89.56 144 ALA A CA 1
ATOM 1110 C C . ALA A 1 144 ? 12.334 -5.989 2.384 1.00 89.56 144 ALA A C 1
ATOM 1112 O O . ALA A 1 144 ? 13.130 -6.422 1.554 1.00 89.56 144 ALA A O 1
ATOM 1113 N N . ARG A 1 145 ? 11.020 -6.251 2.296 1.00 89.31 145 ARG A N 1
ATOM 1114 C CA . ARG A 1 145 ? 10.440 -7.075 1.217 1.00 89.31 145 ARG A CA 1
ATOM 1115 C C . ARG A 1 145 ? 10.685 -6.479 -0.168 1.00 89.31 145 ARG A C 1
ATOM 111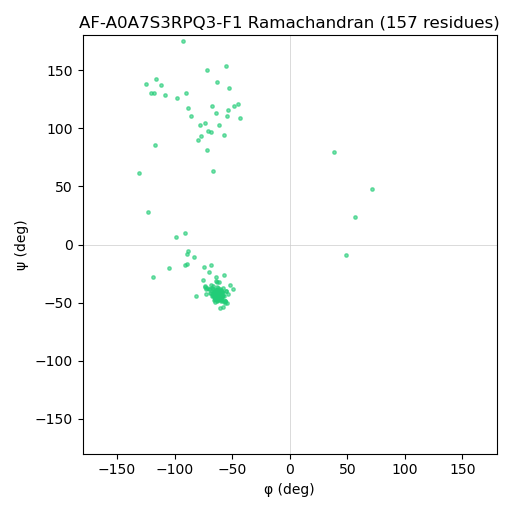7 O O . ARG A 1 145 ? 11.058 -7.215 -1.075 1.00 89.31 145 ARG A O 1
ATOM 1124 N N . ILE A 1 146 ? 10.530 -5.166 -0.326 1.00 89.62 146 ILE A N 1
ATOM 1125 C CA . ILE A 1 146 ? 10.791 -4.477 -1.598 1.00 89.62 146 ILE A CA 1
ATOM 1126 C C . ILE A 1 146 ? 12.281 -4.514 -1.937 1.00 89.62 146 ILE A C 1
ATOM 1128 O O . ILE A 1 146 ? 12.648 -4.845 -3.062 1.00 89.62 146 ILE A O 1
ATOM 1132 N N . ALA A 1 147 ? 13.156 -4.250 -0.964 1.00 87.62 147 ALA A N 1
ATOM 1133 C CA . ALA A 1 147 ? 14.598 -4.343 -1.157 1.00 87.62 147 ALA A CA 1
ATOM 1134 C C . ALA A 1 147 ? 15.027 -5.756 -1.585 1.00 87.62 147 ALA A C 1
ATOM 1136 O O . ALA A 1 147 ? 15.853 -5.898 -2.487 1.00 87.62 147 ALA A O 1
ATOM 1137 N N . LEU A 1 148 ? 14.439 -6.799 -0.991 1.00 86.88 148 LEU A N 1
ATOM 1138 C CA . LEU A 1 148 ? 14.672 -8.185 -1.394 1.00 86.88 148 LEU A CA 1
ATOM 1139 C C . LEU A 1 148 ? 14.150 -8.448 -2.809 1.00 86.88 148 LEU A C 1
ATOM 1141 O O . LEU A 1 148 ? 14.888 -8.986 -3.624 1.00 86.88 148 LEU A O 1
ATOM 1145 N N . ALA A 1 149 ? 12.933 -8.013 -3.134 1.00 86.31 149 ALA A N 1
ATOM 1146 C CA . ALA A 1 149 ? 12.339 -8.214 -4.454 1.00 86.31 149 ALA A CA 1
ATOM 1147 C C . ALA A 1 149 ? 13.090 -7.499 -5.586 1.00 86.31 149 ALA A C 1
ATOM 1149 O O . ALA A 1 149 ? 13.085 -7.981 -6.713 1.00 86.31 149 ALA A O 1
ATOM 1150 N N . LYS A 1 150 ? 13.767 -6.384 -5.302 1.00 83.75 150 LYS A N 1
ATOM 1151 C CA . LYS A 1 150 ? 14.622 -5.691 -6.279 1.00 83.75 150 LYS A CA 1
ATOM 1152 C C . LYS A 1 150 ? 15.936 -6.419 -6.556 1.00 83.75 150 LYS A C 1
ATOM 1154 O O . LYS A 1 150 ? 16.448 -6.353 -7.666 1.00 83.75 150 LYS A O 1
ATOM 1159 N N . ASN A 1 151 ? 16.513 -7.049 -5.532 1.00 80.62 151 ASN A N 1
ATOM 1160 C CA . ASN A 1 151 ? 17.886 -7.563 -5.577 1.00 80.62 151 ASN A CA 1
ATOM 1161 C C . ASN A 1 151 ? 17.978 -9.086 -5.728 1.00 80.62 151 ASN A C 1
ATOM 1163 O O . ASN A 1 151 ? 19.026 -9.597 -6.117 1.00 80.62 151 ASN A O 1
ATOM 1167 N N . LEU A 1 152 ? 16.915 -9.814 -5.392 1.00 77.06 152 LEU A N 1
ATOM 1168 C CA . LEU A 1 152 ? 16.842 -11.263 -5.508 1.00 77.06 152 LEU A CA 1
ATOM 1169 C C . LEU A 1 152 ? 15.836 -11.630 -6.589 1.00 77.06 152 LEU A C 1
ATOM 1171 O O . LEU A 1 152 ? 14.736 -11.086 -6.646 1.00 77.06 152 LEU A O 1
ATOM 1175 N N . ILE A 1 153 ? 16.200 -12.603 -7.420 1.00 65.19 153 I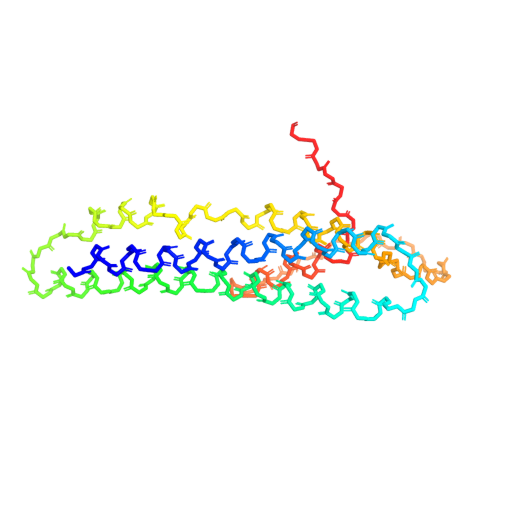LE A N 1
ATOM 1176 C CA . ILE A 1 153 ? 15.245 -13.266 -8.301 1.00 65.19 153 ILE A CA 1
ATOM 1177 C C . ILE A 1 153 ? 14.364 -14.126 -7.400 1.00 65.19 153 ILE A C 1
ATOM 1179 O O . ILE A 1 153 ? 14.750 -15.221 -6.990 1.00 65.19 153 ILE A O 1
ATOM 1183 N N . ILE A 1 154 ? 13.192 -13.606 -7.053 1.00 62.25 154 ILE A N 1
ATOM 1184 C CA . ILE A 1 154 ? 12.145 -14.411 -6.446 1.00 62.25 154 ILE A CA 1
ATOM 1185 C C . ILE A 1 154 ? 11.544 -15.194 -7.611 1.00 62.25 154 ILE A C 1
ATOM 1187 O O . ILE A 1 154 ? 10.700 -14.680 -8.339 1.00 62.25 154 ILE A O 1
ATOM 1191 N N . ALA A 1 155 ? 12.039 -16.412 -7.848 1.00 52.06 155 ALA A N 1
ATOM 1192 C CA . ALA A 1 155 ? 11.395 -17.304 -8.803 1.00 52.06 155 ALA A CA 1
ATOM 1193 C C . ALA A 1 155 ? 9.907 -17.412 -8.420 1.00 52.06 155 ALA A C 1
ATOM 1195 O O . ALA A 1 155 ? 9.619 -17.547 -7.224 1.00 52.06 155 ALA A O 1
ATOM 1196 N N . PRO A 1 156 ? 8.966 -17.322 -9.378 1.00 49.69 156 PRO A N 1
ATOM 1197 C CA . PRO A 1 156 ? 7.559 -17.521 -9.077 1.00 49.69 156 PRO A CA 1
ATOM 1198 C C . PRO A 1 156 ? 7.408 -18.947 -8.548 1.00 49.69 156 PRO A C 1
ATOM 1200 O O . PRO A 1 156 ? 7.504 -19.919 -9.294 1.00 49.69 156 PRO A O 1
ATOM 1203 N N . GLY A 1 157 ? 7.271 -19.068 -7.229 1.00 43.91 157 GLY A N 1
ATOM 1204 C CA . GLY A 1 157 ? 7.009 -20.332 -6.572 1.00 43.91 157 GLY A CA 1
ATOM 1205 C C . GLY A 1 157 ? 5.654 -20.829 -7.042 1.00 43.91 157 GLY A C 1
ATOM 1206 O O . GLY A 1 157 ? 4.637 -20.200 -6.765 1.00 43.91 157 GLY A O 1
ATOM 1207 N N . SER A 1 158 ? 5.681 -21.937 -7.774 1.00 38.19 158 SER A N 1
ATOM 1208 C CA . SER A 1 158 ? 4.553 -22.816 -8.051 1.00 38.19 158 SER A CA 1
ATOM 1209 C C . SER A 1 158 ? 3.729 -23.036 -6.781 1.00 38.19 158 SER A C 1
ATOM 1211 O O . SER A 1 158 ? 4.194 -23.697 -5.849 1.00 38.19 158 SER A O 1
ATOM 1213 N N . GLN A 1 159 ? 2.535 -22.441 -6.755 1.00 32.62 159 GLN A N 1
ATOM 1214 C CA . GLN A 1 159 ? 1.388 -23.011 -6.050 1.00 32.62 159 GLN A CA 1
ATOM 1215 C C . GLN A 1 159 ? 0.747 -24.072 -6.937 1.00 32.62 159 GLN A C 1
ATOM 1217 O O . GLN A 1 159 ? 0.703 -23.846 -8.169 1.00 32.62 159 GLN A O 1
#

Radius of gyration: 20.43 Å; Cα contacts (8 Å, |Δi|>4): 99; chains: 1; bounding box: 59×33×53 Å

Mean predicted aligned error: 7.64 Å